Protein AF-A0A392MZX3-F1 (afdb_monomer)

InterPro domains:
  IPR027417 P-loop containing nucleoside triphosphate hydrolase [G3DSA:3.40.50.300] (2-62)
  IPR027417 P-loop containing nucleoside triphosphate hydrolase [SSF52540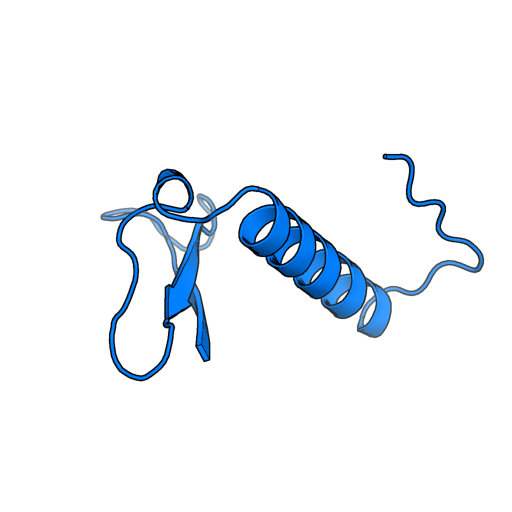] (13-62)

pLDDT: mean 88.58, std 3.74, range [69.88, 92.44]

Sequence (62 aa):
MAKLEPPEGCSFLDGLEVRVAFGSVWKQSLSELSGGQRSLLALSLILALLLFKPAPLYILDE

Organism: NCBI:txid97028

Radius of gyration: 13.52 Å; Cα contacts (8 Å, |Δi|>4): 46; chains: 1; bounding box: 37×20×27 Å

Solvent-accessible surface area (backbone atoms only — not comparable to full-atom values): 4049 Å² total; per-residue (Å²): 88,75,49,76,42,44,50,92,96,50,52,71,88,80,38,72,40,82,39,46,27,69,82,91,49,71,52,92,52,74,83,79,47,54,72,69,56,47,51,51,50,53,50,52,52,52,54,56,48,39,75,79,61,70,70,100,74,86,85,86,80,136

Foldseek 3Di:
DKDWDDPVPDDVVVHTD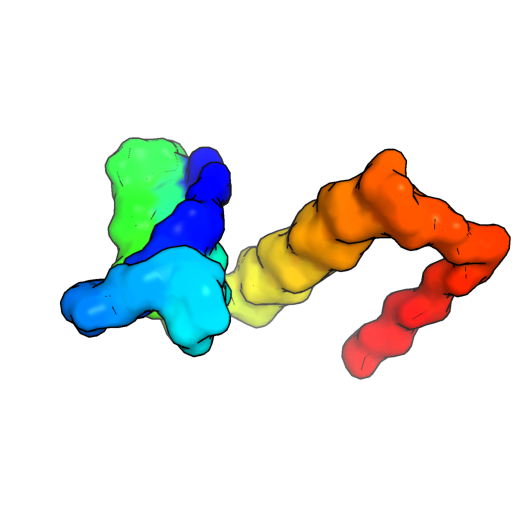IWDDDPNDIDPDPVVDDPVRNVVVVVVVVVVVCVVPNDPDDDDDD

Secondary structure (DSSP, 8-state):
-EEEEPPTT--TTT--EEEEEETTEE-S-GGGS-HHHHHHHHHHHHHHHHHHS--S------

Mean predicted aligned error: 4.62 Å

Structure (mmCIF, N/CA/C/O backbone):
data_AF-A0A392MZX3-F1
#
_entry.id   AF-A0A392MZX3-F1
#
loop_
_atom_site.group_PDB
_atom_site.id
_atom_site.type_symbol
_atom_site.label_atom_id
_atom_site.label_alt_id
_atom_site.label_comp_id
_atom_site.label_asym_id
_atom_site.label_entity_id
_atom_site.label_seq_id
_atom_site.pdbx_PDB_ins_code
_atom_site.Cartn_x
_atom_site.Cartn_y
_atom_site.Cartn_z
_atom_site.occupancy
_atom_site.B_iso_or_equiv
_atom_site.auth_seq_id
_atom_site.auth_comp_id
_atom_site.auth_asym_id
_atom_site.auth_atom_id
_atom_site.pdbx_PDB_model_num
ATOM 1 N N . MET A 1 1 ? -7.320 -8.522 3.809 1.00 82.00 1 MET A N 1
ATOM 2 C CA . MET A 1 1 ? -7.637 -8.350 2.368 1.00 82.00 1 MET A CA 1
ATOM 3 C C . MET A 1 1 ? -7.415 -6.891 1.999 1.00 82.00 1 MET A C 1
ATOM 5 O O . MET A 1 1 ? -7.518 -6.055 2.887 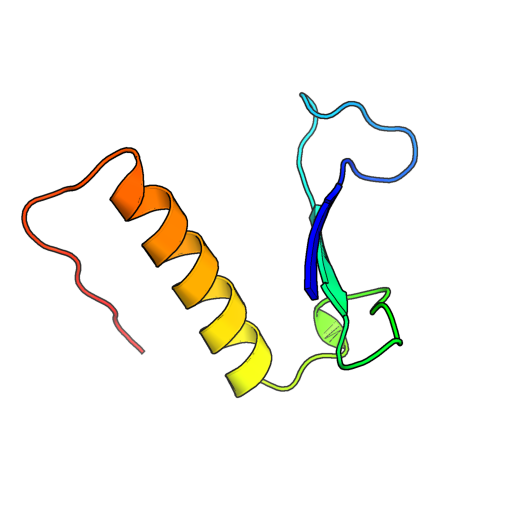1.00 82.00 1 MET A O 1
ATOM 9 N N . ALA A 1 2 ? -7.099 -6.574 0.746 1.00 88.12 2 ALA A N 1
ATOM 10 C CA . ALA A 1 2 ? -6.962 -5.194 0.278 1.00 88.12 2 ALA A CA 1
ATOM 11 C C . ALA A 1 2 ? -7.607 -5.051 -1.103 1.00 88.12 2 ALA A C 1
ATOM 13 O O . ALA A 1 2 ? -7.624 -6.016 -1.867 1.00 88.12 2 ALA A O 1
ATOM 14 N N . LYS A 1 3 ? -8.162 -3.878 -1.400 1.00 89.25 3 LYS A N 1
ATOM 15 C CA . LYS A 1 3 ? -8.769 -3.556 -2.693 1.00 89.25 3 LYS A CA 1
ATOM 16 C C . LYS A 1 3 ? -8.578 -2.081 -3.025 1.00 89.25 3 LYS A C 1
ATOM 18 O O . LYS A 1 3 ? -8.420 -1.258 -2.124 1.00 89.25 3 LYS A O 1
ATOM 23 N N . LEU A 1 4 ? -8.604 -1.784 -4.317 1.00 89.62 4 LEU A N 1
ATOM 24 C CA . LEU A 1 4 ? -8.657 -0.429 -4.847 1.00 89.62 4 LEU A CA 1
ATOM 25 C C . LEU A 1 4 ? -10.095 -0.169 -5.288 1.00 89.62 4 LEU A C 1
ATOM 27 O O . LEU A 1 4 ? -10.613 -0.908 -6.124 1.00 89.62 4 LEU A O 1
ATOM 31 N N . GLU A 1 5 ? -10.742 0.832 -4.704 1.00 90.69 5 GLU A N 1
ATOM 32 C CA . GLU A 1 5 ? -12.103 1.234 -5.070 1.00 90.69 5 GLU A CA 1
ATOM 33 C C . GLU A 1 5 ? -12.117 2.712 -5.454 1.00 90.69 5 GLU A C 1
ATOM 35 O O . GLU A 1 5 ? -11.359 3.488 -4.875 1.00 90.69 5 GLU A O 1
ATOM 40 N N . PRO A 1 6 ? -12.945 3.123 -6.425 1.00 91.50 6 PRO A N 1
ATOM 41 C CA . PRO A 1 6 ? -13.145 4.540 -6.673 1.00 91.50 6 PRO A CA 1
ATOM 42 C C . PRO A 1 6 ? -13.765 5.215 -5.434 1.00 91.50 6 PRO A C 1
ATOM 44 O O . PRO A 1 6 ? -14.526 4.563 -4.704 1.00 91.50 6 PRO A O 1
ATOM 47 N N . PRO A 1 7 ? -13.472 6.507 -5.204 1.00 87.62 7 PRO A N 1
ATOM 48 C CA . PRO A 1 7 ? -14.160 7.302 -4.192 1.00 87.62 7 PRO A CA 1
ATOM 49 C C . PRO A 1 7 ? -15.681 7.290 -4.401 1.00 87.62 7 PRO A C 1
ATOM 51 O O . PRO A 1 7 ? -16.172 7.077 -5.514 1.00 87.62 7 PRO A O 1
ATOM 54 N N . GLU A 1 8 ? -16.446 7.540 -3.339 1.00 87.19 8 GLU A N 1
ATOM 55 C CA . GLU A 1 8 ? -17.910 7.542 -3.423 1.00 87.19 8 GLU A CA 1
ATOM 56 C C . GLU A 1 8 ? -18.418 8.567 -4.448 1.00 87.19 8 GLU A C 1
ATOM 58 O O . GLU A 1 8 ? -18.130 9.758 -4.363 1.00 87.19 8 GLU A O 1
ATOM 63 N N . GLY A 1 9 ? -19.189 8.089 -5.429 1.00 87.56 9 GLY A N 1
ATOM 64 C CA . GLY A 1 9 ? -19.744 8.921 -6.500 1.00 87.56 9 GLY A CA 1
ATOM 65 C C . GLY A 1 9 ? -18.773 9.252 -7.640 1.00 87.56 9 GLY A C 1
ATOM 66 O O . GLY A 1 9 ? -19.180 9.924 -8.586 1.00 87.56 9 GLY A O 1
ATOM 67 N N . CYS A 1 10 ? -17.532 8.763 -7.591 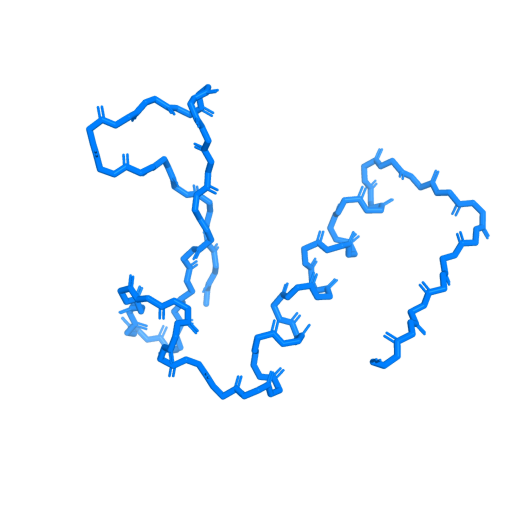1.00 91.50 10 CYS A N 1
ATOM 68 C CA . CYS A 1 10 ? -16.524 8.964 -8.628 1.00 91.50 10 CYS A CA 1
ATOM 69 C C . CYS A 1 10 ? -16.335 7.713 -9.498 1.00 91.50 10 CYS A C 1
ATOM 71 O O . CYS A 1 10 ? -16.684 6.592 -9.121 1.00 91.50 10 CYS A O 1
ATOM 73 N N . SER A 1 11 ? -15.765 7.900 -10.686 1.00 91.81 11 SER A N 1
ATOM 74 C CA . SER A 1 11 ? -15.318 6.799 -11.536 1.00 91.81 11 SER A CA 1
ATOM 75 C C . SER A 1 11 ? -13.880 6.400 -11.194 1.00 91.81 11 SER A C 1
ATOM 77 O O . SER A 1 11 ? -13.133 7.153 -10.573 1.00 91.81 11 SER A O 1
ATOM 79 N N . PHE A 1 12 ? -13.445 5.227 -11.657 1.00 89.62 12 PHE A N 1
ATOM 80 C CA . PHE A 1 12 ? -12.054 4.783 -11.494 1.00 89.62 12 PHE A CA 1
ATOM 81 C C . PHE A 1 12 ? -11.033 5.683 -12.216 1.00 89.62 12 PHE A C 1
ATOM 83 O O . PHE A 1 12 ? -9.838 5.579 -11.947 1.0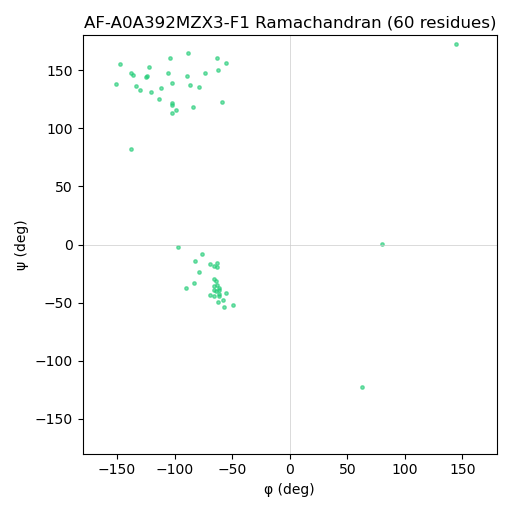0 89.62 12 PHE A O 1
ATOM 90 N N . LEU A 1 13 ? -11.480 6.536 -13.147 1.00 92.44 13 LEU A N 1
ATOM 91 C CA . LEU A 1 13 ? -10.624 7.501 -13.843 1.00 92.44 13 LEU A CA 1
ATOM 92 C C . LEU A 1 13 ? -10.329 8.737 -12.986 1.00 92.44 13 LEU A C 1
ATOM 94 O O . LEU A 1 13 ? -9.307 9.383 -13.197 1.00 92.44 13 LEU A O 1
ATOM 98 N N . ASP A 1 14 ? -11.192 9.038 -12.016 1.00 92.06 14 ASP A N 1
ATOM 99 C CA . ASP A 1 14 ? -11.041 10.189 -11.121 1.00 92.06 14 ASP A CA 1
ATOM 100 C C . ASP A 1 14 ? -10.077 9.892 -9.960 1.00 92.06 14 ASP A C 1
ATOM 102 O O . ASP A 1 14 ? -9.619 10.799 -9.267 1.00 92.06 14 ASP A O 1
ATOM 106 N N . GLY A 1 15 ? -9.749 8.614 -9.754 1.00 90.81 15 GLY A N 1
ATOM 107 C CA . GLY A 1 15 ? -8.819 8.151 -8.735 1.00 90.81 15 GLY A CA 1
ATOM 108 C C . GLY A 1 15 ? -9.226 6.810 -8.136 1.00 90.81 15 GLY A C 1
ATOM 109 O O . GLY A 1 15 ? -10.302 6.274 -8.402 1.00 90.81 15 GLY A O 1
ATOM 110 N N . LEU A 1 16 ? -8.337 6.264 -7.309 1.00 90.62 16 LEU A N 1
ATOM 111 C CA . LEU A 1 16 ? -8.566 5.033 -6.561 1.00 90.62 16 LEU A CA 1
ATOM 112 C C . LEU A 1 16 ? -8.142 5.226 -5.108 1.00 90.62 16 LEU A C 1
ATOM 114 O O . LEU A 1 16 ? -7.068 5.754 -4.824 1.00 90.62 16 LEU A O 1
ATOM 118 N N . GLU A 1 17 ? -8.970 4.734 -4.199 1.00 89.50 17 GLU A N 1
ATOM 119 C CA . GLU A 1 17 ? -8.697 4.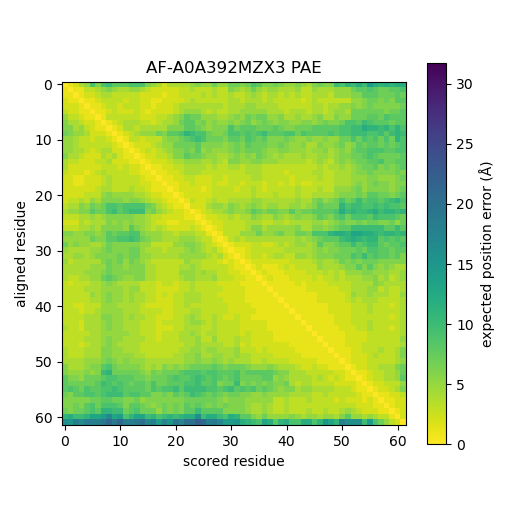669 -2.774 1.00 89.50 17 GLU A CA 1
ATOM 120 C C . GLU A 1 17 ? -8.302 3.254 -2.370 1.00 89.50 17 GLU A C 1
ATOM 122 O O . GLU A 1 17 ? -8.898 2.257 -2.790 1.00 89.50 17 GLU A O 1
ATOM 127 N N . VAL A 1 18 ? -7.297 3.165 -1.502 1.00 89.38 18 VAL A N 1
ATOM 128 C CA . VAL A 1 18 ? -6.864 1.891 -0.937 1.00 89.38 18 VAL A CA 1
ATOM 129 C C . VAL A 1 18 ? -7.740 1.557 0.261 1.00 89.38 18 VAL A C 1
ATOM 131 O O . VAL A 1 18 ? -7.715 2.253 1.276 1.00 89.38 18 VAL A O 1
ATOM 134 N N . ARG A 1 19 ? -8.470 0.444 0.179 1.00 89.56 19 ARG A N 1
ATOM 135 C CA . ARG A 1 19 ? -9.253 -0.100 1.292 1.00 89.56 19 ARG A CA 1
ATOM 136 C C . ARG A 1 19 ? -8.657 -1.404 1.775 1.00 89.56 19 ARG A C 1
ATOM 138 O O . ARG A 1 19 ? -8.341 -2.297 0.988 1.00 89.56 19 ARG A O 1
ATOM 145 N N . VAL A 1 20 ? -8.542 -1.529 3.092 1.00 90.69 20 VAL A N 1
ATOM 146 C CA . VAL A 1 20 ? -7.960 -2.698 3.752 1.00 90.69 20 VAL A CA 1
ATOM 147 C C . VAL A 1 20 ? -8.927 -3.298 4.760 1.00 90.69 20 VAL A C 1
ATOM 149 O O . VAL A 1 20 ? -9.671 -2.591 5.439 1.00 90.69 20 VAL A O 1
ATOM 152 N N . ALA A 1 21 ? -8.895 -4.622 4.861 1.00 89.94 21 ALA A N 1
ATOM 153 C CA . ALA A 1 21 ? -9.602 -5.391 5.871 1.00 89.94 21 ALA A CA 1
ATOM 154 C C . ALA A 1 21 ? -8.630 -6.211 6.712 1.00 89.94 21 ALA A C 1
ATOM 156 O O . ALA A 1 21 ? -7.804 -6.959 6.167 1.00 89.94 21 ALA A O 1
ATOM 157 N N . PHE A 1 22 ? -8.799 -6.122 8.029 1.00 84.62 22 PHE A N 1
ATOM 158 C CA . PHE A 1 22 ? -8.130 -6.975 9.007 1.00 84.62 22 PHE A CA 1
ATOM 159 C C . PHE A 1 22 ? -9.130 -8.025 9.487 1.00 84.62 22 PHE A C 1
ATOM 161 O O . PHE A 1 22 ? -10.145 -7.697 10.102 1.00 84.62 22 PHE A O 1
ATOM 168 N N . GLY A 1 23 ? -8.878 -9.290 9.145 1.00 85.88 23 GLY A N 1
ATOM 169 C CA . GLY A 1 23 ? -9.888 -10.340 9.274 1.00 85.88 23 GLY A CA 1
ATOM 170 C C . GLY A 1 23 ? -11.093 -10.045 8.376 1.00 85.88 23 GLY A C 1
ATOM 171 O O . GLY A 1 23 ? -10.933 -9.874 7.168 1.00 85.88 23 GLY A O 1
ATOM 172 N N . SER A 1 24 ? -12.281 -9.960 8.973 1.00 84.50 24 SER A N 1
ATOM 173 C CA . SER A 1 24 ? -13.552 -9.657 8.298 1.00 84.50 24 SER A CA 1
ATOM 174 C C . SER A 1 24 ? -13.972 -8.181 8.369 1.00 84.50 24 SER A C 1
ATOM 176 O O . SER A 1 24 ? -15.003 -7.820 7.804 1.00 84.50 24 SER A O 1
ATOM 178 N N . VAL A 1 25 ? -13.202 -7.317 9.043 1.00 87.81 25 VAL A N 1
ATOM 179 C CA . VAL A 1 25 ? -13.576 -5.911 9.269 1.00 87.81 25 VAL A CA 1
ATOM 180 C C . VAL A 1 25 ? -12.881 -5.002 8.259 1.00 87.81 25 VAL A C 1
ATOM 182 O O . VAL A 1 25 ? -11.654 -4.876 8.276 1.00 87.81 25 VAL A O 1
ATOM 185 N N . TRP A 1 26 ? -13.670 -4.350 7.401 1.00 89.00 26 TRP A N 1
ATOM 186 C CA . TRP A 1 26 ? -13.203 -3.320 6.470 1.00 89.00 26 TRP A CA 1
ATOM 187 C C . TRP A 1 26 ? -13.014 -1.979 7.177 1.00 89.00 26 TRP A C 1
ATOM 189 O O . TRP A 1 26 ? -13.863 -1.558 7.961 1.00 89.00 26 TRP A O 1
ATOM 199 N N . LYS A 1 27 ? -11.896 -1.312 6.888 1.00 86.25 27 LYS A N 1
ATOM 200 C CA . LYS A 1 27 ? -11.575 0.016 7.414 1.00 86.25 27 LYS A CA 1
ATOM 201 C C . LYS A 1 27 ? -12.171 1.112 6.539 1.00 86.25 27 LYS A C 1
ATOM 203 O O . LYS A 1 27 ? -12.116 1.003 5.316 1.00 86.25 27 LYS A O 1
ATOM 208 N N . GLN A 1 28 ? -12.737 2.142 7.172 1.00 78.25 28 GLN A N 1
ATOM 209 C CA . GLN A 1 28 ? -13.330 3.282 6.468 1.00 78.25 28 GLN A CA 1
ATOM 210 C C . GLN A 1 28 ? -12.260 4.302 6.081 1.00 78.25 28 GLN A C 1
ATOM 212 O O . GLN A 1 28 ? -12.358 4.920 5.027 1.00 78.25 28 GLN A O 1
ATOM 217 N N . SER A 1 29 ? -11.214 4.445 6.901 1.00 80.88 29 SER A N 1
ATOM 218 C CA . SER A 1 29 ? -10.102 5.353 6.626 1.00 80.88 29 SER A CA 1
ATOM 219 C C . SER A 1 29 ? -8.742 4.724 6.922 1.00 80.88 29 SER A C 1
ATOM 221 O O . SER A 1 29 ? -8.566 3.994 7.898 1.00 80.88 29 SER A O 1
ATOM 223 N N . LEU A 1 30 ? -7.733 5.083 6.120 1.00 83.75 30 LEU A N 1
ATOM 224 C CA . LEU A 1 30 ? -6.328 4.750 6.389 1.00 83.75 30 LE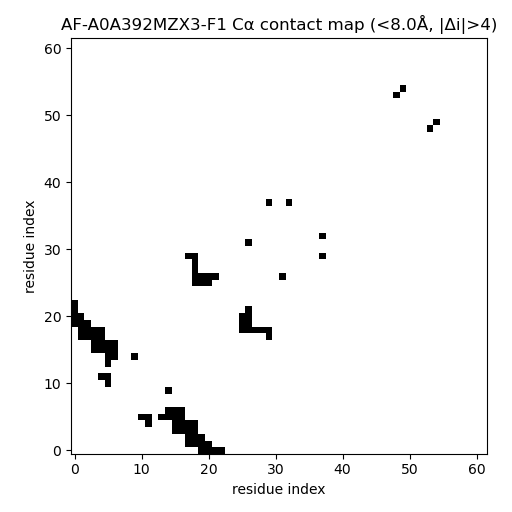U A CA 1
ATOM 225 C C . LEU A 1 30 ? -5.803 5.403 7.677 1.00 83.75 30 LEU A C 1
ATOM 227 O O . LEU A 1 30 ? -4.814 4.938 8.239 1.00 83.75 30 LEU A O 1
ATOM 231 N N . SER A 1 31 ? -6.467 6.452 8.169 1.00 85.19 31 SER A N 1
ATOM 232 C CA . SER A 1 31 ? -6.141 7.101 9.443 1.00 85.19 31 SER A CA 1
ATOM 233 C C . SER A 1 31 ? -6.387 6.200 10.655 1.00 85.19 31 SER A C 1
ATOM 235 O O . SER A 1 31 ? -5.820 6.443 11.715 1.00 85.19 31 SER A O 1
ATOM 237 N N . GLU A 1 32 ? -7.190 5.143 10.509 1.00 86.06 32 GLU A N 1
ATOM 238 C CA . GLU A 1 32 ? -7.425 4.150 11.565 1.00 86.06 32 GLU A CA 1
ATOM 239 C C . GLU A 1 32 ? -6.262 3.160 11.741 1.00 86.06 32 GLU A C 1
ATOM 241 O O . GLU A 1 32 ? -6.287 2.322 12.645 1.00 86.06 32 GLU A O 1
ATOM 246 N N . LEU A 1 33 ? -5.274 3.198 10.848 1.00 87.56 33 LEU A N 1
ATOM 247 C CA . LEU A 1 33 ? -4.155 2.267 10.834 1.00 87.56 33 LEU A CA 1
ATOM 248 C C . LEU A 1 33 ? -3.004 2.777 11.699 1.00 87.56 33 LEU A C 1
ATOM 250 O O . LEU A 1 33 ? -2.694 3.971 11.723 1.00 87.56 33 LEU A O 1
ATOM 254 N N . SER A 1 34 ? -2.300 1.851 12.349 1.00 91.19 34 SER A N 1
ATOM 255 C CA . SER A 1 34 ? -1.043 2.188 13.018 1.00 91.19 34 SER A CA 1
ATOM 256 C C . SER A 1 34 ? 0.006 2.671 12.006 1.00 91.19 34 SER A C 1
ATOM 258 O O . SER A 1 34 ? -0.079 2.384 10.809 1.00 91.19 34 SER A O 1
ATOM 260 N N . GLY A 1 35 ? 1.034 3.384 12.478 1.00 91.19 35 GLY A N 1
ATOM 261 C CA . GLY A 1 35 ? 2.150 3.826 11.628 1.00 91.19 35 GLY A CA 1
ATOM 262 C C . GLY A 1 35 ? 2.734 2.685 10.789 1.00 91.19 35 GLY A C 1
ATOM 263 O O . GLY A 1 35 ? 2.740 2.771 9.566 1.00 91.19 35 GLY A O 1
ATOM 264 N N . GLY A 1 36 ? 3.088 1.568 11.434 1.00 90.94 36 GLY A N 1
ATOM 265 C CA . GLY A 1 36 ? 3.641 0.397 10.746 1.00 90.94 36 GLY A CA 1
ATOM 266 C C . GLY A 1 36 ? 2.680 -0.263 9.750 1.00 90.94 36 GLY A C 1
ATOM 267 O O . GLY A 1 36 ? 3.114 -0.714 8.695 1.00 90.94 36 GLY A O 1
ATOM 268 N N . GLN A 1 37 ? 1.371 -0.283 10.028 1.00 90.31 37 GLN A N 1
ATOM 269 C CA . GLN A 1 37 ? 0.376 -0.811 9.084 1.00 90.31 37 GLN A CA 1
ATOM 270 C C . GLN A 1 37 ? 0.283 0.043 7.816 1.00 90.31 37 GLN A C 1
ATOM 272 O O . GLN A 1 37 ? 0.168 -0.505 6.721 1.00 90.31 37 GLN A O 1
ATOM 277 N N . ARG A 1 38 ? 0.363 1.372 7.952 1.00 89.50 38 ARG A N 1
ATOM 278 C CA . ARG A 1 38 ? 0.382 2.292 6.806 1.00 89.50 38 ARG A CA 1
ATOM 279 C C . ARG A 1 38 ? 1.648 2.119 5.978 1.00 89.50 38 ARG A C 1
ATOM 281 O O . ARG A 1 38 ? 1.546 2.010 4.760 1.00 89.50 38 ARG A O 1
ATOM 288 N N . SER A 1 39 ? 2.809 2.014 6.626 1.00 91.75 39 SER A N 1
ATOM 289 C CA . SER A 1 39 ? 4.081 1.776 5.934 1.00 91.75 39 SER A CA 1
ATOM 290 C C . SER A 1 39 ? 4.078 0.442 5.188 1.00 91.75 39 SER A C 1
ATOM 292 O O . SER A 1 39 ? 4.457 0.391 4.022 1.00 91.75 39 SER A O 1
ATOM 294 N N . LEU A 1 40 ? 3.576 -0.631 5.812 1.00 90.75 40 LEU A N 1
ATOM 295 C CA . LEU A 1 40 ? 3.478 -1.940 5.164 1.00 90.75 40 LEU A CA 1
ATOM 296 C C . LEU A 1 40 ? 2.517 -1.915 3.969 1.00 90.75 40 LEU A C 1
ATOM 298 O O . LEU A 1 40 ? 2.808 -2.509 2.932 1.00 90.75 40 LEU A O 1
ATOM 302 N N . LEU A 1 41 ? 1.391 -1.207 4.095 1.00 90.56 41 LEU A N 1
ATOM 303 C CA . LEU A 1 41 ? 0.442 -1.028 3.002 1.00 90.56 41 LEU A CA 1
ATOM 304 C C . LEU A 1 41 ? 1.082 -0.284 1.824 1.00 90.56 41 LEU A C 1
ATOM 306 O O . LEU A 1 41 ? 1.016 -0.772 0.697 1.00 90.56 41 LEU A O 1
ATOM 310 N N . ALA A 1 42 ? 1.740 0.847 2.086 1.00 89.44 42 ALA A N 1
ATOM 311 C CA . ALA A 1 42 ? 2.443 1.619 1.066 1.00 89.44 42 ALA A CA 1
ATOM 312 C C . ALA A 1 42 ? 3.519 0.775 0.370 1.00 89.44 42 ALA A C 1
ATOM 314 O O . ALA A 1 42 ? 3.548 0.697 -0.858 1.00 89.44 42 ALA A O 1
ATOM 315 N N . LEU A 1 43 ? 4.340 0.063 1.146 1.00 92.25 43 LEU A N 1
ATOM 316 C CA . LEU A 1 43 ? 5.378 -0.811 0.610 1.00 92.25 43 LEU A CA 1
ATOM 317 C C . LEU A 1 43 ? 4.789 -1.941 -0.244 1.00 92.25 43 LEU A C 1
ATOM 319 O O . LEU A 1 43 ? 5.294 -2.210 -1.328 1.00 92.25 43 LEU A O 1
ATOM 323 N N . SER A 1 44 ? 3.697 -2.572 0.196 1.00 91.25 44 SER A N 1
ATOM 324 C CA . SER A 1 44 ? 3.036 -3.631 -0.575 1.00 91.25 44 SER A CA 1
ATOM 325 C C . SER A 1 44 ? 2.522 -3.137 -1.930 1.00 91.25 44 SER A C 1
ATOM 327 O O . SER A 1 44 ? 2.649 -3.845 -2.929 1.00 91.25 44 SER A O 1
ATOM 329 N N . LEU A 1 45 ? 2.006 -1.904 -1.984 1.00 90.25 45 LEU A N 1
ATOM 330 C CA . LEU A 1 45 ? 1.552 -1.283 -3.224 1.0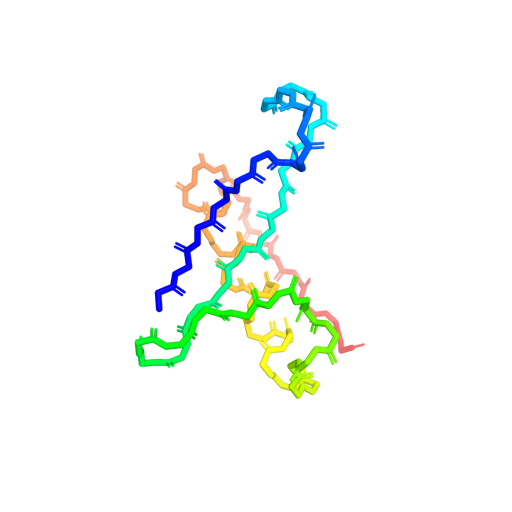0 90.25 45 LEU A CA 1
ATOM 331 C C . LEU A 1 45 ? 2.732 -0.958 -4.144 1.00 90.25 45 LEU A C 1
ATOM 333 O O . LEU A 1 45 ? 2.664 -1.247 -5.336 1.00 90.25 45 LEU A O 1
ATOM 337 N N . ILE A 1 46 ? 3.826 -0.420 -3.593 1.00 91.06 46 ILE A N 1
ATOM 338 C CA . ILE A 1 46 ? 5.064 -0.175 -4.344 1.00 91.06 46 ILE A CA 1
ATOM 339 C C . ILE A 1 46 ? 5.546 -1.485 -4.963 1.00 91.06 46 ILE A C 1
ATOM 341 O O . ILE A 1 46 ? 5.679 -1.553 -6.179 1.00 91.06 46 ILE A O 1
ATOM 345 N N . LEU A 1 47 ? 5.715 -2.541 -4.159 1.00 90.38 47 LEU A N 1
ATOM 346 C CA . LEU A 1 47 ? 6.140 -3.865 -4.624 1.00 90.38 47 LEU A CA 1
ATOM 347 C C . LEU A 1 47 ? 5.221 -4.422 -5.722 1.00 90.38 47 LEU A C 1
ATOM 349 O O . LEU A 1 47 ? 5.719 -4.946 -6.716 1.00 90.38 47 LEU A O 1
ATOM 353 N N . ALA A 1 48 ? 3.899 -4.260 -5.592 1.00 91.06 48 ALA A N 1
ATOM 354 C CA . ALA A 1 48 ? 2.946 -4.668 -6.622 1.00 91.06 48 ALA A CA 1
ATOM 355 C C . ALA A 1 48 ? 3.155 -3.917 -7.949 1.00 91.06 48 ALA A C 1
ATOM 357 O O . ALA A 1 48 ? 3.085 -4.535 -9.009 1.00 91.06 48 ALA A O 1
ATOM 358 N N . LEU A 1 49 ? 3.472 -2.618 -7.915 1.00 89.38 49 LEU A N 1
ATOM 359 C CA . LEU A 1 49 ? 3.810 -1.852 -9.121 1.00 89.38 49 LEU A CA 1
ATOM 360 C C . LEU A 1 49 ? 5.116 -2.341 -9.763 1.00 89.38 49 LEU A C 1
ATOM 362 O O . LEU A 1 49 ? 5.207 -2.389 -10.992 1.00 89.38 49 LEU A O 1
ATOM 366 N N . LEU A 1 50 ? 6.100 -2.759 -8.957 1.00 91.12 50 LEU A N 1
ATOM 367 C CA . LEU A 1 50 ? 7.380 -3.265 -9.470 1.00 91.12 50 LEU A CA 1
ATOM 368 C C . LEU A 1 50 ? 7.213 -4.571 -10.253 1.00 91.12 50 LEU A C 1
ATOM 370 O O . LEU A 1 50 ? 7.973 -4.817 -11.185 1.00 91.12 50 LEU A O 1
ATOM 374 N N . LEU A 1 51 ? 6.207 -5.387 -9.913 1.00 89.94 51 LEU A N 1
ATOM 375 C CA . LEU A 1 51 ? 5.890 -6.608 -10.662 1.00 89.94 51 LEU A CA 1
ATOM 376 C C . LEU A 1 51 ? 5.436 -6.311 -12.098 1.00 89.94 51 LEU A C 1
ATOM 378 O O . LEU A 1 51 ? 5.694 -7.111 -12.993 1.00 89.94 51 LEU A O 1
ATOM 382 N N . PHE A 1 52 ? 4.777 -5.173 -12.327 1.00 91.94 52 PHE A N 1
ATOM 383 C CA . PHE A 1 52 ? 4.315 -4.771 -13.659 1.00 91.94 52 PHE A CA 1
ATOM 384 C C . PHE A 1 52 ? 5.350 -3.947 -14.423 1.00 91.94 52 PHE A C 1
ATOM 386 O O . PHE A 1 52 ? 5.469 -4.082 -15.640 1.00 91.94 52 PHE A O 1
ATOM 393 N N . LYS A 1 53 ? 6.090 -3.077 -13.728 1.00 88.62 53 LYS A N 1
ATOM 394 C CA . LYS A 1 53 ? 7.098 -2.208 -14.339 1.00 88.62 53 LYS A CA 1
ATOM 395 C C . LYS A 1 53 ? 8.357 -2.144 -13.467 1.00 88.62 53 LYS A C 1
ATOM 397 O O . LYS A 1 53 ? 8.521 -1.188 -12.704 1.00 88.62 53 LYS A O 1
ATOM 402 N N . PRO A 1 54 ? 9.245 -3.145 -13.582 1.00 90.44 54 PRO A N 1
ATOM 403 C CA . PRO A 1 54 ? 10.460 -3.196 -12.789 1.00 90.44 54 PRO A CA 1
ATOM 404 C C . PRO A 1 54 ? 11.489 -2.164 -13.269 1.00 90.44 54 PRO A C 1
ATOM 406 O O . PRO A 1 54 ? 11.614 -1.869 -14.458 1.00 90.44 54 PRO A O 1
ATOM 409 N N . ALA A 1 55 ? 12.260 -1.653 -12.321 1.00 90.38 55 ALA A N 1
ATOM 410 C CA . ALA A 1 55 ? 13.434 -0.818 -12.484 1.00 90.38 55 ALA A CA 1
ATOM 411 C C . ALA A 1 55 ? 14.613 -1.528 -11.796 1.00 90.38 55 ALA A C 1
ATOM 413 O O . ALA A 1 55 ? 14.409 -2.315 -10.870 1.00 90.38 55 ALA A O 1
ATOM 414 N N . PRO A 1 56 ? 15.855 -1.289 -12.236 1.00 88.75 56 PRO A N 1
ATOM 415 C CA . PRO A 1 56 ? 17.012 -2.045 -11.755 1.00 88.75 56 PRO A CA 1
ATOM 416 C C . PRO A 1 56 ? 17.395 -1.761 -10.291 1.00 88.75 56 PRO A C 1
ATOM 418 O O . PRO A 1 56 ? 18.142 -2.540 -9.708 1.00 88.75 56 PRO A O 1
ATOM 421 N N . LEU A 1 57 ? 16.912 -0.667 -9.694 1.00 90.31 57 LEU A N 1
ATOM 422 C CA . LEU A 1 57 ? 17.198 -0.285 -8.312 1.00 90.31 57 LEU A CA 1
ATOM 423 C C . LEU A 1 57 ? 16.023 0.503 -7.724 1.00 90.31 57 LEU A C 1
ATOM 425 O O . LEU A 1 57 ? 15.494 1.403 -8.373 1.00 90.31 57 LEU A O 1
ATOM 429 N N . TYR A 1 58 ? 15.678 0.197 -6.474 1.00 86.56 58 TYR A N 1
ATOM 430 C CA . TYR A 1 58 ? 14.720 0.946 -5.668 1.00 86.56 58 TYR A CA 1
ATOM 431 C C . TYR A 1 58 ? 15.348 1.250 -4.314 1.00 86.56 58 TYR A C 1
ATOM 433 O O . TYR A 1 58 ? 15.935 0.365 -3.694 1.00 86.56 58 TYR A O 1
ATOM 441 N N . ILE A 1 59 ? 15.227 2.499 -3.872 1.00 89.69 59 ILE A N 1
ATOM 442 C CA . ILE A 1 59 ? 15.714 2.957 -2.573 1.00 89.69 59 ILE A CA 1
ATOM 443 C C . ILE A 1 59 ? 14.488 3.334 -1.750 1.00 89.69 59 ILE A C 1
ATOM 445 O O . ILE A 1 59 ? 13.648 4.109 -2.206 1.00 89.69 59 ILE A O 1
ATOM 449 N N . LEU A 1 60 ? 14.382 2.739 -0.567 1.00 86.81 60 LEU A N 1
ATOM 450 C CA . LEU A 1 60 ? 13.420 3.117 0.458 1.00 86.81 60 LEU A CA 1
ATOM 451 C C . LEU A 1 60 ? 14.200 3.923 1.488 1.00 86.81 60 LEU A C 1
ATOM 453 O O . LEU A 1 60 ? 15.189 3.418 2.018 1.00 86.81 60 LEU A O 1
ATOM 457 N N . ASP A 1 61 ? 13.776 5.158 1.710 1.00 84.75 61 ASP A N 1
ATOM 458 C CA . ASP A 1 61 ? 14.263 5.992 2.806 1.00 84.75 61 ASP A CA 1
ATOM 459 C C . ASP A 1 61 ? 13.167 6.065 3.878 1.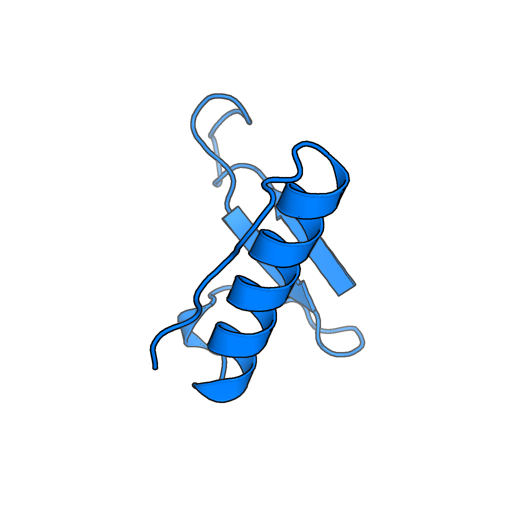00 84.75 61 ASP A C 1
ATOM 461 O O . ASP A 1 61 ? 11.983 5.942 3.538 1.00 84.75 61 ASP A O 1
ATOM 465 N N . GLU A 1 62 ? 13.568 6.164 5.146 1.00 69.88 62 GLU A N 1
ATOM 466 C CA . GLU A 1 62 ? 12.662 6.101 6.310 1.00 69.88 62 GLU A CA 1
ATOM 467 C C . GLU A 1 62 ? 11.717 7.307 6.428 1.00 69.88 62 GLU A C 1
ATOM 469 O O . GLU A 1 62 ? 12.165 8.464 6.252 1.00 69.88 62 GLU A O 1
#

Nearest PDB structures (foldseek):
  6qj1-assembly1_A  TM=8.765E-01  e=3.587E-05  Thermochaetoides thermophila
  6qj0-assembly1_A  TM=8.677E-01  e=4.397E-05  Thermochaetoides thermophila
  7qen-assembly1_A  TM=9.431E-01  e=2.400E-04  Saccharomyces cerevisiae
  7q2y-assembly1_A  TM=9.409E-01  e=5.799E-04  Saccharomyces cerevisiae S288C
  6yvv-assembly1_A  TM=8.187E-01  e=2.242E-04  Saccharomyces cerevisiae S288C